Protein AF-A0A0W0YGY7-F1 (afdb_monomer)

Mean predicted aligned error: 5.84 Å

Sequence (117 aa):
MKIDIKGIDKATLVAELFNNSKPLGLVFFAAKSNTKMTAENAQKYLDKGQTYFDYLEGRVMKIDVSGDEMDPWGYDRDNGQGSANNVVEAIRKANLKRLSQALPWKKRRLLEIPLKL

Nearest PDB structures (foldseek):
  7p5x-assembly1_AX  TM=1.840E-01  e=3.439E+00  Mycolicibacterium smegmatis MC2 155
  8zos-assembly1_E  TM=2.113E-01  e=7.181E+00  Sus scrofa

Organism: NCBI:txid1122169

Structure (mmCIF, N/CA/C/O backbone):
data_AF-A0A0W0YGY7-F1
#
_entry.id   AF-A0A0W0YGY7-F1
#
loop_
_atom_site.group_PDB
_atom_site.id
_atom_site.type_symbol
_atom_site.label_atom_id
_atom_site.label_alt_id
_atom_site.label_comp_id
_atom_site.label_asym_id
_atom_site.label_entity_id
_atom_site.label_seq_id
_atom_site.pdbx_PDB_ins_code
_atom_site.Cartn_x
_atom_site.Cartn_y
_atom_site.Cartn_z
_atom_site.occupancy
_atom_site.B_iso_or_equiv
_atom_site.auth_seq_id
_atom_site.auth_comp_id
_atom_site.auth_asym_id
_atom_site.auth_atom_id
_atom_site.pdbx_PDB_model_num
ATOM 1 N N . MET A 1 1 ? -2.166 -16.965 -5.736 1.00 86.19 1 MET A N 1
ATOM 2 C CA . MET A 1 1 ? -2.699 -16.976 -4.355 1.00 86.19 1 MET A CA 1
ATOM 3 C C . MET A 1 1 ? -2.938 -15.534 -3.964 1.00 86.19 1 MET A C 1
ATOM 5 O O . MET A 1 1 ? -2.064 -14.725 -4.242 1.00 86.19 1 MET A O 1
ATOM 9 N N . LYS A 1 2 ? -4.109 -15.211 -3.414 1.00 96.38 2 LYS A N 1
ATOM 10 C CA . LYS A 1 2 ? -4.441 -13.846 -2.992 1.00 96.38 2 LYS A CA 1
ATOM 11 C C . LYS A 1 2 ? -3.999 -13.597 -1.550 1.00 96.38 2 LYS A C 1
ATOM 13 O O . LYS A 1 2 ? -3.856 -14.548 -0.786 1.00 96.38 2 LYS A O 1
ATOM 18 N N . ILE A 1 3 ? -3.798 -12.331 -1.202 1.00 98.06 3 ILE A N 1
ATOM 19 C CA . ILE A 1 3 ? -3.473 -11.878 0.152 1.00 98.06 3 ILE A CA 1
ATOM 20 C C . ILE A 1 3 ? -4.737 -11.308 0.799 1.00 98.06 3 ILE A C 1
ATOM 22 O O . ILE A 1 3 ? -5.405 -10.470 0.192 1.00 98.06 3 ILE A O 1
ATOM 26 N N . ASP A 1 4 ? -5.038 -11.725 2.030 1.00 98.25 4 ASP A N 1
ATOM 27 C CA . ASP A 1 4 ? -6.095 -11.120 2.846 1.00 98.25 4 ASP A CA 1
ATOM 28 C C . ASP A 1 4 ? -5.671 -9.722 3.327 1.00 98.25 4 ASP A C 1
ATOM 30 O O . ASP A 1 4 ? -4.694 -9.556 4.068 1.00 98.25 4 ASP A O 1
ATOM 34 N N . ILE A 1 5 ? -6.445 -8.714 2.938 1.00 98.56 5 ILE A N 1
ATOM 35 C CA . ILE A 1 5 ? -6.276 -7.306 3.307 1.00 98.56 5 ILE A CA 1
ATOM 36 C C . ILE A 1 5 ? -7.482 -6.764 4.090 1.00 98.56 5 ILE A C 1
ATOM 38 O O . ILE A 1 5 ? -7.645 -5.544 4.225 1.00 98.56 5 ILE A O 1
ATOM 42 N N . LYS A 1 6 ? -8.337 -7.648 4.613 1.00 98.00 6 LYS A N 1
ATOM 43 C CA . LYS A 1 6 ? -9.469 -7.282 5.459 1.00 98.00 6 LYS A CA 1
ATOM 44 C C . LYS A 1 6 ? -9.009 -6.602 6.745 1.00 98.00 6 LYS A C 1
ATOM 46 O O . LYS A 1 6 ? -8.062 -7.029 7.406 1.00 98.00 6 LYS A O 1
ATOM 51 N N . GLY A 1 7 ? -9.715 -5.538 7.126 1.00 96.62 7 GLY A N 1
ATOM 52 C CA . GLY A 1 7 ? -9.436 -4.779 8.350 1.00 96.62 7 GLY A CA 1
ATOM 53 C C . GLY A 1 7 ? -8.166 -3.923 8.296 1.00 96.62 7 GLY A C 1
ATOM 54 O O . GLY A 1 7 ? -7.821 -3.295 9.296 1.00 96.62 7 GLY A O 1
ATOM 55 N N . ILE A 1 8 ? -7.478 -3.874 7.151 1.00 98.12 8 ILE A N 1
ATOM 56 C CA . ILE A 1 8 ? -6.403 -2.916 6.899 1.00 98.12 8 ILE A CA 1
ATOM 57 C C . ILE A 1 8 ? -7.012 -1.649 6.297 1.00 98.12 8 ILE A C 1
ATOM 59 O O . ILE A 1 8 ? -7.776 -1.714 5.334 1.00 98.12 8 ILE A O 1
ATOM 63 N N . ASP A 1 9 ? -6.642 -0.496 6.853 1.00 98.25 9 ASP A N 1
ATOM 64 C CA . ASP A 1 9 ? -6.957 0.805 6.267 1.00 98.25 9 ASP A CA 1
ATOM 65 C C . ASP A 1 9 ? -6.372 0.911 4.848 1.00 98.25 9 ASP A C 1
ATOM 67 O O . ASP A 1 9 ? -5.166 0.742 4.642 1.00 98.25 9 ASP A O 1
ATOM 71 N N . LYS A 1 10 ? -7.230 1.169 3.855 1.00 98.56 10 LYS A N 1
ATOM 72 C CA . LYS A 1 10 ? -6.844 1.104 2.437 1.00 98.56 10 LYS A CA 1
ATOM 73 C C . LYS A 1 10 ? -5.833 2.182 2.067 1.00 98.56 10 LYS A C 1
ATOM 75 O O . LYS A 1 10 ? -4.923 1.913 1.287 1.00 98.56 10 LYS A O 1
ATOM 80 N N . ALA A 1 11 ? -5.949 3.370 2.653 1.00 98.62 11 ALA A N 1
ATOM 81 C CA . ALA A 1 11 ? -5.001 4.450 2.420 1.00 98.62 11 A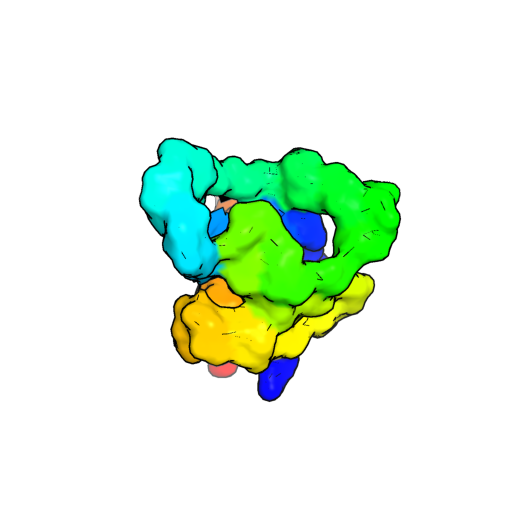LA A CA 1
ATOM 82 C C . ALA A 1 11 ? -3.602 4.087 2.936 1.00 98.62 11 ALA A C 1
ATOM 84 O O . ALA A 1 11 ? -2.611 4.254 2.224 1.00 98.62 11 ALA A O 1
ATOM 85 N N . THR A 1 12 ? -3.523 3.512 4.137 1.00 98.62 12 THR A N 1
ATOM 86 C CA . THR A 1 12 ? -2.283 2.962 4.699 1.00 98.62 12 THR A CA 1
ATOM 87 C C . THR A 1 12 ? -1.707 1.861 3.808 1.00 98.62 12 THR A C 1
ATOM 89 O O . THR A 1 12 ? -0.513 1.884 3.519 1.00 98.62 12 THR A O 1
ATOM 92 N N . LEU A 1 13 ? -2.536 0.929 3.323 1.00 98.75 13 LEU A N 1
ATOM 93 C CA . LEU A 1 13 ? -2.088 -0.145 2.430 1.00 98.75 13 LEU A CA 1
ATOM 94 C C . LEU A 1 13 ? -1.469 0.399 1.135 1.00 98.75 13 LEU A C 1
ATOM 96 O O . LEU A 1 13 ? -0.364 -0.002 0.772 1.00 98.75 13 LEU A O 1
ATOM 100 N N . VAL A 1 14 ? -2.152 1.328 0.459 1.00 98.62 14 VAL A N 1
ATOM 101 C CA . VAL A 1 14 ? -1.658 1.946 -0.783 1.00 98.62 14 VAL A CA 1
ATOM 102 C C . VAL A 1 14 ? -0.357 2.706 -0.533 1.00 98.62 14 VAL A C 1
ATOM 104 O O . VAL A 1 14 ? 0.596 2.540 -1.294 1.00 98.62 14 VAL A O 1
ATOM 107 N N . ALA A 1 15 ? -0.281 3.490 0.545 1.00 98.44 15 ALA A N 1
ATOM 108 C CA . ALA A 1 15 ? 0.919 4.245 0.891 1.00 98.44 15 ALA A CA 1
ATOM 109 C C . ALA A 1 15 ? 2.125 3.332 1.166 1.00 98.44 15 ALA A C 1
ATOM 111 O O . ALA A 1 15 ? 3.221 3.584 0.666 1.00 98.44 15 ALA A O 1
ATOM 112 N N . GLU A 1 16 ? 1.942 2.255 1.930 1.00 98.38 16 GLU A N 1
ATOM 113 C CA . GLU A 1 16 ? 3.028 1.329 2.261 1.00 98.38 16 GLU A CA 1
ATOM 114 C C . GLU A 1 16 ? 3.478 0.501 1.052 1.00 98.38 16 GLU A C 1
ATOM 116 O O . GLU A 1 16 ? 4.682 0.340 0.842 1.00 98.38 16 GLU A O 1
ATOM 121 N N . LEU A 1 17 ? 2.551 0.039 0.205 1.00 98.31 17 LEU A N 1
ATOM 122 C CA . LEU A 1 17 ? 2.905 -0.612 -1.061 1.00 98.31 17 LEU A CA 1
ATOM 123 C C . LEU A 1 17 ? 3.659 0.365 -1.973 1.00 98.31 17 LEU A C 1
ATOM 125 O O . LEU A 1 17 ? 4.707 0.030 -2.514 1.00 98.31 17 LEU A O 1
ATOM 129 N N . PHE A 1 18 ? 3.219 1.620 -2.067 1.00 97.19 18 PHE A N 1
ATOM 130 C CA . PHE A 1 18 ? 3.935 2.635 -2.836 1.00 97.19 18 PHE A CA 1
ATOM 131 C C . PHE A 1 18 ? 5.361 2.837 -2.311 1.00 97.19 18 PHE A C 1
ATOM 133 O O . PHE A 1 18 ? 6.323 2.804 -3.079 1.00 97.19 18 PHE A O 1
ATOM 140 N N . ASN A 1 19 ? 5.522 2.972 -0.995 1.00 95.81 19 ASN A N 1
ATOM 141 C CA . ASN A 1 19 ? 6.820 3.206 -0.364 1.00 95.81 19 ASN A CA 1
ATOM 142 C C . ASN A 1 19 ? 7.802 2.034 -0.524 1.00 95.81 19 ASN A C 1
ATOM 144 O O . ASN A 1 19 ? 9.012 2.252 -0.453 1.00 95.81 19 ASN A O 1
ATOM 148 N N . ASN A 1 20 ? 7.297 0.819 -0.760 1.00 95.44 20 ASN A N 1
ATOM 149 C CA . ASN A 1 20 ? 8.091 -0.396 -0.969 1.00 95.44 20 ASN A CA 1
ATOM 150 C C . ASN A 1 20 ? 8.177 -0.832 -2.442 1.00 95.44 20 ASN A C 1
ATOM 152 O O . ASN A 1 20 ? 8.848 -1.816 -2.755 1.00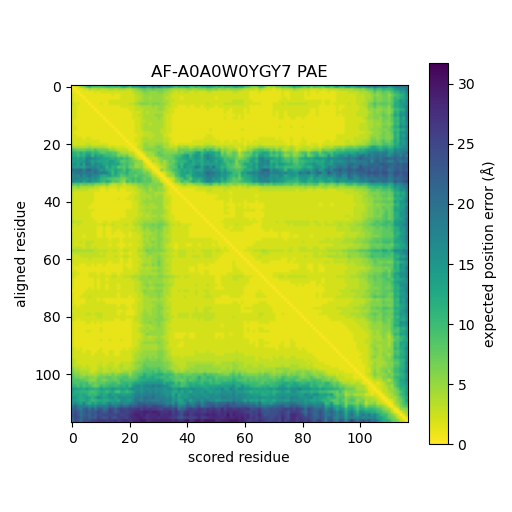 95.44 20 ASN A O 1
ATOM 156 N N . SER A 1 21 ? 7.513 -0.122 -3.351 1.00 94.06 21 SER A N 1
ATOM 157 C CA . SER A 1 21 ? 7.580 -0.397 -4.786 1.00 94.06 21 SER A CA 1
ATOM 158 C C . SER A 1 21 ? 8.845 0.201 -5.404 1.00 94.06 21 SER A C 1
ATOM 160 O O . SER A 1 21 ? 9.434 1.129 -4.857 1.00 94.06 21 SER A O 1
ATOM 162 N N . LYS A 1 22 ? 9.308 -0.301 -6.545 1.00 87.38 22 LYS A N 1
ATOM 163 C CA . LYS A 1 22 ? 10.485 0.231 -7.239 1.00 87.38 22 LYS A CA 1
ATOM 164 C C . LYS A 1 22 ? 10.076 1.403 -8.143 1.00 87.38 22 LYS A C 1
ATOM 166 O O . LYS A 1 22 ? 9.097 1.282 -8.886 1.00 87.38 22 LYS A O 1
ATOM 171 N N . PRO A 1 23 ? 10.810 2.529 -8.132 1.00 83.44 23 PRO A N 1
ATOM 172 C CA . PRO A 1 23 ? 10.654 3.551 -9.164 1.00 83.44 23 PRO A CA 1
ATOM 173 C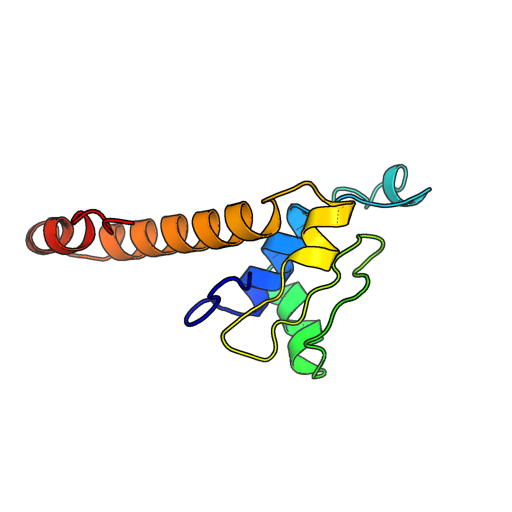 C . PRO A 1 23 ? 11.133 3.002 -10.516 1.00 83.44 23 PRO A C 1
ATOM 175 O O . PRO A 1 23 ? 12.116 2.261 -10.571 1.00 83.44 23 PRO A O 1
ATOM 178 N N . LEU A 1 24 ? 10.460 3.371 -11.609 1.00 76.00 24 LEU A N 1
ATOM 179 C CA . LEU A 1 24 ? 10.867 2.973 -12.959 1.00 76.00 24 LEU A CA 1
ATOM 180 C C . LEU A 1 24 ? 11.493 4.110 -13.768 1.00 76.00 24 LEU A C 1
ATOM 182 O O . LEU A 1 24 ? 11.120 5.278 -13.657 1.00 76.00 24 LEU A O 1
ATOM 186 N N . GLY A 1 25 ? 12.396 3.727 -14.673 1.00 72.00 25 GLY A N 1
ATOM 187 C CA . GLY A 1 25 ? 12.954 4.607 -15.696 1.00 72.00 25 GLY A CA 1
ATOM 188 C C . GLY A 1 25 ? 13.677 5.823 -15.115 1.00 72.00 25 GLY A C 1
ATOM 189 O O . GLY A 1 25 ? 14.317 5.753 -14.066 1.00 72.00 25 GLY A O 1
ATOM 190 N N . LEU A 1 26 ? 13.557 6.963 -15.798 1.00 69.94 26 LEU A N 1
ATOM 191 C CA . LEU A 1 26 ? 14.217 8.209 -15.396 1.00 69.94 26 LEU A CA 1
ATOM 192 C C . LEU A 1 26 ? 13.687 8.778 -14.070 1.00 69.94 26 LEU A C 1
ATOM 194 O O . LEU A 1 26 ? 14.360 9.609 -13.463 1.00 69.94 26 LEU A O 1
ATOM 198 N N . VAL A 1 27 ? 12.529 8.305 -13.585 1.00 67.38 27 VAL A N 1
ATOM 199 C CA . VAL A 1 27 ? 11.987 8.709 -12.280 1.00 67.38 27 VAL A CA 1
ATOM 200 C C . VAL A 1 27 ? 12.932 8.303 -11.157 1.00 67.38 27 VAL A C 1
ATOM 202 O O . VAL A 1 27 ? 13.004 9.038 -10.188 1.00 67.38 27 VAL A O 1
ATOM 205 N N . PHE A 1 28 ? 13.732 7.237 -11.296 1.00 62.56 28 PHE A N 1
ATOM 206 C CA . PHE A 1 28 ? 14.778 6.890 -10.321 1.00 62.56 28 PHE A CA 1
ATOM 207 C C . PHE A 1 28 ? 15.756 8.052 -10.056 1.00 62.56 28 PHE A C 1
ATOM 209 O O . PHE A 1 28 ? 16.150 8.278 -8.911 1.00 62.56 28 PHE A O 1
ATOM 216 N N . PHE A 1 29 ? 16.087 8.831 -11.092 1.00 63.53 29 PHE A N 1
ATOM 217 C CA . PHE A 1 29 ? 17.021 9.960 -11.022 1.00 63.53 29 PHE A CA 1
ATOM 218 C C . PHE A 1 29 ? 16.362 11.292 -10.641 1.00 63.53 29 PHE A C 1
ATOM 220 O O . PHE A 1 29 ? 17.058 12.279 -10.410 1.00 63.53 29 PHE A O 1
ATOM 227 N N . ALA A 1 30 ? 15.030 11.355 -10.573 1.00 67.88 30 ALA A N 1
ATOM 228 C CA . ALA A 1 30 ? 14.343 12.570 -10.159 1.00 67.88 30 ALA A CA 1
ATOM 229 C C . ALA A 1 30 ? 14.579 12.832 -8.662 1.00 67.88 30 ALA A C 1
ATOM 231 O O . ALA A 1 30 ? 14.492 11.922 -7.847 1.00 67.88 30 ALA A O 1
ATOM 232 N N . ALA A 1 31 ? 14.777 14.091 -8.259 1.00 59.22 31 ALA A N 1
ATOM 233 C CA . ALA A 1 31 ? 14.962 14.457 -6.845 1.00 59.22 31 ALA A CA 1
ATOM 234 C C . ALA A 1 31 ? 13.798 14.010 -5.929 1.00 59.22 31 ALA A C 1
ATOM 236 O O . ALA A 1 31 ? 13.971 13.837 -4.725 1.00 59.22 31 ALA A O 1
ATOM 237 N N . LYS A 1 32 ? 12.608 13.803 -6.509 1.00 61.75 32 LYS A N 1
ATOM 238 C CA . LYS A 1 32 ? 11.396 13.327 -5.824 1.00 61.75 32 LYS A CA 1
ATOM 239 C C . LYS A 1 32 ? 11.225 11.807 -5.851 1.00 61.75 32 LYS A C 1
ATOM 241 O O . LYS A 1 32 ? 10.246 11.303 -5.313 1.00 61.75 32 LYS A O 1
ATOM 246 N N . SER A 1 33 ? 12.166 11.067 -6.439 1.00 63.97 33 SER A N 1
ATOM 247 C CA . SER A 1 33 ? 12.092 9.608 -6.541 1.00 63.97 33 SER A CA 1
ATOM 248 C C . SER A 1 33 ? 11.963 8.942 -5.178 1.00 63.97 33 SER A C 1
ATOM 250 O O . SER A 1 33 ? 11.280 7.936 -5.075 1.00 63.97 33 SER A O 1
ATOM 252 N N . ASN A 1 34 ? 12.518 9.542 -4.121 1.00 68.38 34 ASN A N 1
ATOM 253 C CA . ASN A 1 34 ? 12.484 9.035 -2.747 1.00 68.38 34 ASN A CA 1
ATOM 254 C C . ASN A 1 34 ? 11.397 9.661 -1.860 1.00 68.38 34 ASN A C 1
ATOM 256 O O . ASN A 1 34 ? 11.401 9.445 -0.645 1.00 68.38 34 ASN A O 1
ATOM 260 N N . THR A 1 35 ? 10.477 10.455 -2.414 1.00 83.62 35 THR A N 1
ATOM 261 C CA . THR A 1 35 ? 9.387 11.016 -1.612 1.00 83.62 35 THR A CA 1
ATOM 262 C C . THR A 1 35 ? 8.450 9.896 -1.168 1.00 83.62 35 THR A C 1
ATOM 264 O O . THR A 1 35 ? 7.918 9.157 -1.993 1.00 83.62 35 THR A O 1
ATOM 267 N N . LYS A 1 36 ? 8.266 9.762 0.150 1.00 92.19 36 LYS A N 1
ATOM 268 C CA . LYS A 1 36 ? 7.337 8.788 0.724 1.00 92.19 36 LYS A CA 1
ATOM 269 C C . LYS A 1 36 ? 5.897 9.269 0.586 1.00 92.19 36 LYS A C 1
ATOM 271 O O . LYS A 1 36 ? 5.600 10.436 0.841 1.00 92.19 36 LYS A O 1
ATOM 276 N N . MET A 1 37 ? 5.004 8.345 0.262 1.00 94.94 37 MET A N 1
ATOM 277 C CA . MET A 1 37 ? 3.567 8.548 0.336 1.00 94.94 37 MET A CA 1
ATOM 278 C C . MET A 1 37 ? 3.091 8.397 1.779 1.00 94.94 37 MET A C 1
ATOM 280 O O . MET A 1 37 ? 3.464 7.451 2.476 1.00 94.94 37 MET A O 1
ATOM 284 N N . THR A 1 38 ? 2.263 9.338 2.224 1.00 97.38 38 THR A N 1
ATOM 285 C CA . THR A 1 38 ? 1.512 9.243 3.479 1.00 97.38 38 THR A CA 1
ATOM 286 C C . THR A 1 38 ? 0.137 8.638 3.208 1.00 97.38 38 THR A C 1
ATOM 288 O O . THR A 1 38 ? -0.378 8.749 2.093 1.00 97.38 38 THR A O 1
ATOM 291 N N . ALA A 1 39 ? -0.493 8.053 4.232 1.00 98.00 39 ALA A N 1
ATOM 292 C CA . ALA A 1 39 ? -1.872 7.576 4.126 1.00 98.00 39 ALA A CA 1
ATOM 293 C C . ALA A 1 39 ? -2.828 8.710 3.706 1.00 98.00 39 ALA A C 1
ATOM 295 O O . ALA A 1 39 ? -3.641 8.529 2.815 1.00 98.00 39 ALA A O 1
ATOM 296 N N . GLU A 1 40 ? -2.664 9.921 4.240 1.00 98.19 40 GLU A N 1
ATOM 297 C CA . GLU A 1 40 ? -3.472 11.092 3.856 1.00 98.19 40 GLU A C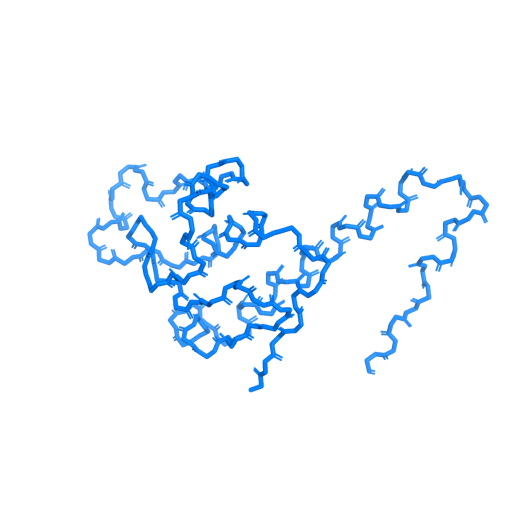A 1
ATOM 298 C C . GLU A 1 40 ? -3.378 11.420 2.358 1.00 98.19 40 GLU A C 1
ATOM 300 O O . GLU A 1 40 ? -4.369 11.785 1.730 1.00 98.19 40 GLU A O 1
ATOM 305 N N . ASN A 1 41 ? -2.191 11.284 1.757 1.00 97.44 41 ASN A N 1
ATOM 306 C CA . ASN A 1 41 ? -2.028 11.488 0.320 1.00 97.44 41 ASN A CA 1
ATOM 307 C C . ASN A 1 41 ? -2.610 10.325 -0.488 1.00 97.44 41 ASN A C 1
ATOM 309 O O . ASN A 1 41 ? -3.246 10.574 -1.509 1.00 97.44 41 ASN A O 1
ATOM 313 N N . ALA A 1 42 ? -2.452 9.084 -0.020 1.00 98.25 42 ALA A N 1
ATOM 314 C CA . ALA A 1 42 ? -3.084 7.920 -0.636 1.00 98.25 42 ALA A CA 1
ATOM 315 C C . ALA A 1 42 ? -4.622 8.014 -0.604 1.00 98.25 42 ALA A C 1
ATOM 317 O O . ALA A 1 42 ? -5.282 7.716 -1.600 1.00 98.25 42 ALA A O 1
ATOM 318 N N . GLN A 1 43 ? -5.193 8.512 0.498 1.00 98.62 43 GLN A N 1
ATOM 319 C CA . GLN A 1 43 ? -6.634 8.702 0.674 1.00 98.62 43 GLN A CA 1
ATOM 320 C C . GLN A 1 43 ? -7.225 9.610 -0.410 1.00 98.62 43 GLN A C 1
ATOM 322 O O . GLN A 1 43 ? -8.292 9.311 -0.929 1.00 98.62 43 GLN A O 1
ATOM 327 N N . LYS A 1 44 ? -6.495 10.636 -0.869 1.00 98.38 44 LYS A N 1
ATOM 328 C CA . LYS A 1 44 ? -6.950 11.522 -1.960 1.00 98.38 44 LYS A CA 1
ATOM 329 C C . LYS A 1 44 ? -7.205 10.793 -3.283 1.00 98.38 44 LYS A C 1
ATOM 331 O O . LYS A 1 44 ? -7.949 11.311 -4.115 1.00 98.38 44 LYS A O 1
ATOM 336 N N . TYR A 1 45 ? -6.561 9.649 -3.524 1.00 98.25 45 TYR A N 1
ATOM 337 C CA . TYR A 1 45 ? -6.852 8.805 -4.686 1.00 98.25 45 TYR A CA 1
ATOM 338 C C . TYR A 1 45 ? -8.117 7.972 -4.444 1.00 98.25 45 TYR A C 1
ATOM 340 O O . TYR A 1 45 ? -8.999 7.930 -5.302 1.00 98.25 45 TYR A O 1
ATOM 348 N N . LEU A 1 46 ? -8.246 7.393 -3.248 1.00 98.38 46 LEU A N 1
ATOM 349 C CA . LEU A 1 46 ? -9.420 6.614 -2.846 1.00 98.38 46 LEU A CA 1
ATOM 350 C C . LEU A 1 46 ? -10.702 7.461 -2.825 1.00 98.38 46 LEU A C 1
ATOM 352 O O . LEU A 1 46 ? -11.737 7.005 -3.299 1.00 98.38 46 LEU A O 1
ATOM 356 N N . ASP A 1 47 ? -10.625 8.712 -2.366 1.00 98.38 47 ASP A N 1
ATOM 357 C CA . ASP A 1 47 ? -11.746 9.663 -2.333 1.00 98.38 47 ASP A CA 1
ATOM 358 C C . ASP A 1 47 ? -12.286 9.984 -3.735 1.00 98.38 47 ASP A C 1
ATOM 360 O O . ASP A 1 47 ? -13.446 10.356 -3.897 1.00 98.38 47 ASP A O 1
ATOM 364 N N . LYS A 1 48 ? -11.455 9.811 -4.771 1.00 98.06 48 LYS A N 1
ATOM 365 C CA . LYS A 1 48 ? -11.848 9.943 -6.183 1.00 98.06 48 LYS A CA 1
ATOM 366 C C . LYS A 1 48 ? -12.416 8.643 -6.763 1.00 98.06 48 LYS A C 1
ATOM 368 O O . LYS A 1 48 ? -12.664 8.573 -7.963 1.00 98.06 48 LYS A O 1
ATOM 373 N N . GLY A 1 49 ? -12.583 7.608 -5.940 1.00 98.00 49 GLY A N 1
ATOM 374 C CA . GLY A 1 49 ? -13.031 6.278 -6.346 1.00 98.00 49 GLY A CA 1
ATOM 375 C C . GLY A 1 49 ? -11.943 5.413 -6.986 1.00 98.00 49 GLY A C 1
ATOM 376 O O . GLY A 1 49 ? -12.256 4.355 -7.526 1.00 98.00 49 GLY A O 1
ATOM 377 N N . GLN A 1 50 ? -10.670 5.825 -6.954 1.00 98.31 50 GLN A N 1
ATOM 378 C CA . GLN A 1 50 ? -9.588 5.036 -7.537 1.00 98.31 50 GLN A CA 1
ATOM 379 C C . GLN A 1 50 ? -9.134 3.945 -6.565 1.00 98.31 50 GLN A C 1
ATOM 381 O O . GLN A 1 50 ? -8.440 4.230 -5.597 1.00 98.31 50 GLN A O 1
ATOM 386 N N . THR A 1 51 ? -9.482 2.690 -6.848 1.00 98.31 51 THR A N 1
ATOM 387 C CA . THR A 1 51 ? -9.067 1.519 -6.050 1.00 98.31 51 THR A CA 1
ATOM 388 C C . THR A 1 51 ? -8.080 0.602 -6.771 1.00 98.31 51 THR A C 1
ATOM 390 O O . THR A 1 51 ? -7.424 -0.215 -6.128 1.00 98.31 51 THR A O 1
ATOM 393 N N . TYR A 1 52 ? -7.956 0.745 -8.092 1.00 98.50 52 TYR A N 1
ATOM 394 C CA . TYR A 1 52 ? -6.989 0.027 -8.913 1.00 98.50 52 TYR A CA 1
ATOM 395 C C . TYR A 1 52 ? -5.816 0.934 -9.289 1.00 98.50 52 TYR A C 1
ATOM 397 O O . TYR A 1 52 ? -5.997 2.078 -9.724 1.00 98.50 52 TYR A O 1
ATOM 405 N N . PHE A 1 53 ? -4.604 0.410 -9.138 1.00 97.88 53 PHE A N 1
ATOM 406 C CA . PHE A 1 53 ? -3.365 1.134 -9.385 1.00 97.88 53 PHE A CA 1
ATOM 407 C C . PHE A 1 53 ? -2.437 0.271 -10.226 1.00 97.88 53 PHE A C 1
ATOM 409 O O . PHE A 1 53 ? -1.763 -0.603 -9.695 1.00 97.88 53 PHE A O 1
ATOM 416 N N . ASP A 1 54 ? -2.354 0.531 -11.530 1.00 96.06 54 ASP A N 1
ATOM 417 C CA . ASP A 1 54 ? -1.310 -0.048 -12.386 1.00 96.06 54 ASP A CA 1
ATOM 418 C C . ASP A 1 54 ? 0.046 0.619 -12.113 1.00 96.06 54 ASP A C 1
ATOM 420 O O . ASP A 1 54 ? 1.060 -0.044 -11.875 1.00 96.06 54 ASP A O 1
ATOM 424 N N . TYR A 1 55 ? 0.022 1.952 -12.066 1.00 93.94 55 TYR A N 1
ATOM 425 C CA . TYR A 1 55 ? 1.132 2.824 -11.709 1.00 93.94 55 TYR A CA 1
ATOM 426 C C . TYR A 1 55 ? 0.648 3.909 -10.757 1.00 93.94 55 TYR A C 1
ATOM 428 O O . TYR A 1 55 ? -0.487 4.377 -10.859 1.00 93.94 55 TYR A O 1
ATOM 436 N N . LEU A 1 56 ? 1.536 4.350 -9.875 1.00 93.69 56 LEU A N 1
ATOM 437 C CA . LEU A 1 56 ? 1.300 5.499 -9.013 1.00 93.69 56 LEU A CA 1
ATOM 438 C C . LEU A 1 56 ? 2.592 6.308 -8.939 1.00 93.69 56 LEU A C 1
ATOM 440 O O . LEU A 1 56 ? 3.636 5.759 -8.608 1.00 93.69 56 LEU A O 1
ATOM 444 N N . GLU A 1 57 ? 2.537 7.577 -9.347 1.00 90.94 57 GLU A N 1
ATOM 445 C CA . GLU A 1 57 ? 3.661 8.535 -9.334 1.00 90.94 57 GLU A CA 1
ATOM 446 C C . GLU A 1 57 ? 5.003 7.964 -9.854 1.00 90.94 57 GLU A C 1
ATOM 448 O O . GLU A 1 57 ? 6.071 8.200 -9.293 1.00 90.94 57 GLU A O 1
ATOM 453 N N . GLY A 1 58 ? 4.955 7.190 -10.947 1.00 88.00 58 GLY A N 1
ATOM 454 C CA . GLY A 1 58 ? 6.147 6.610 -11.585 1.00 88.00 58 GLY A CA 1
ATOM 455 C C . GLY A 1 58 ? 6.658 5.303 -10.964 1.00 88.00 58 GLY A C 1
ATOM 456 O O . GLY A 1 58 ? 7.728 4.822 -11.347 1.00 88.00 58 GLY A O 1
ATOM 457 N N . ARG A 1 59 ? 5.904 4.709 -10.035 1.00 91.38 59 ARG A N 1
ATOM 458 C CA . ARG A 1 59 ? 6.180 3.395 -9.442 1.00 91.38 59 ARG A CA 1
ATOM 459 C C . ARG A 1 59 ? 5.175 2.349 -9.917 1.00 91.38 59 ARG A C 1
ATOM 461 O O . ARG A 1 59 ? 4.006 2.671 -10.141 1.00 91.38 59 ARG A O 1
ATOM 468 N N . VAL A 1 60 ? 5.634 1.108 -10.089 1.00 91.50 60 VAL A N 1
ATOM 469 C CA . VAL A 1 60 ? 4.781 -0.020 -10.508 1.00 91.50 60 VAL A CA 1
ATOM 470 C C . VAL A 1 60 ? 4.050 -0.575 -9.302 1.00 91.50 60 VAL A C 1
ATOM 472 O O . VAL A 1 60 ? 4.684 -1.033 -8.350 1.00 91.50 60 VAL A O 1
ATOM 475 N N . MET A 1 61 ? 2.724 -0.576 -9.382 1.00 96.12 61 MET A N 1
ATOM 476 C CA . MET A 1 61 ? 1.859 -1.049 -8.308 1.00 96.12 61 MET A CA 1
ATOM 477 C C . MET A 1 61 ? 1.175 -2.352 -8.728 1.00 96.12 61 MET A C 1
ATOM 479 O O . MET A 1 61 ? 1.474 -3.401 -8.180 1.00 96.12 61 MET A O 1
ATOM 483 N N . LYS A 1 62 ? 0.325 -2.318 -9.756 1.00 96.88 62 LYS A N 1
ATOM 484 C CA . LYS A 1 62 ? -0.463 -3.461 -10.255 1.00 96.88 62 LYS A CA 1
ATOM 485 C C . LYS A 1 62 ? -1.272 -4.163 -9.165 1.00 96.88 62 LYS A C 1
ATOM 487 O O . LYS A 1 62 ? -1.235 -5.386 -9.045 1.00 96.88 62 LYS A O 1
ATOM 492 N N . ILE A 1 63 ? -1.997 -3.367 -8.384 1.00 98.19 63 ILE A N 1
ATOM 493 C CA . ILE A 1 63 ? -2.843 -3.829 -7.278 1.00 98.19 63 ILE A CA 1
ATOM 494 C C . ILE A 1 63 ? -4.274 -3.312 -7.419 1.00 98.19 63 ILE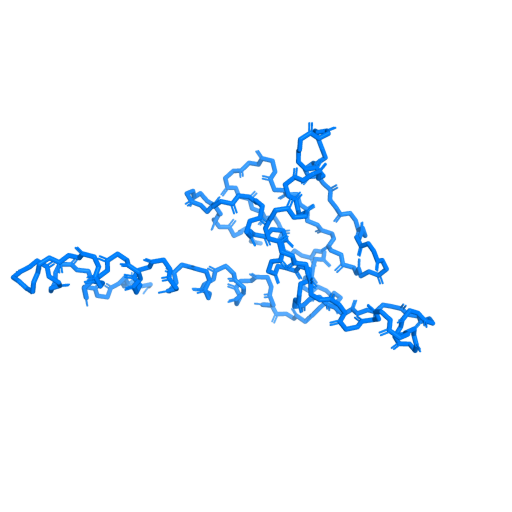 A C 1
ATOM 496 O O . ILE A 1 63 ? -4.498 -2.215 -7.933 1.00 98.19 63 ILE A O 1
ATOM 500 N N . ASP A 1 64 ? -5.226 -4.080 -6.894 1.00 98.56 64 ASP A N 1
ATOM 501 C CA . ASP A 1 64 ? -6.592 -3.641 -6.603 1.00 98.56 64 ASP A CA 1
ATOM 502 C C . ASP A 1 64 ? -6.833 -3.747 -5.093 1.00 98.56 64 ASP A C 1
ATOM 504 O O . ASP A 1 64 ? -6.595 -4.802 -4.502 1.00 98.56 64 ASP A O 1
ATOM 508 N N . VAL A 1 65 ? -7.286 -2.657 -4.470 1.00 98.50 65 VAL A N 1
ATOM 509 C CA . VAL A 1 65 ? -7.587 -2.595 -3.029 1.00 98.50 65 VAL A CA 1
ATOM 510 C C . VAL A 1 65 ? -9.083 -2.441 -2.727 1.00 98.50 65 VAL A C 1
ATOM 512 O O . VAL A 1 65 ? -9.445 -2.161 -1.583 1.00 98.50 65 VAL A O 1
ATOM 515 N N . SER A 1 66 ? -9.952 -2.614 -3.730 1.00 98.12 66 SER A N 1
ATOM 516 C CA . SER A 1 66 ? -11.407 -2.417 -3.619 1.00 98.12 66 SER A CA 1
ATOM 517 C C . SER A 1 66 ? -12.110 -3.416 -2.691 1.00 98.12 66 SER A C 1
ATOM 519 O O . SER A 1 66 ? -13.124 -3.074 -2.085 1.00 98.12 66 SER A O 1
ATOM 521 N N . GLY A 1 67 ? -11.573 -4.633 -2.553 1.00 97.19 67 GLY A N 1
ATOM 522 C CA . GLY A 1 67 ? -12.146 -5.705 -1.737 1.00 97.19 67 GLY A CA 1
ATOM 523 C C . GLY A 1 67 ? -11.342 -6.049 -0.482 1.00 97.19 67 GLY A C 1
ATOM 524 O O . GLY A 1 67 ? -10.451 -5.318 -0.050 1.00 97.19 67 GLY A O 1
ATOM 525 N N . ASP A 1 68 ? -11.653 -7.205 0.101 1.00 98.50 68 ASP A N 1
ATOM 526 C CA . ASP A 1 68 ? -10.948 -7.772 1.261 1.00 98.50 68 ASP A CA 1
ATOM 527 C C . ASP A 1 68 ? -9.747 -8.647 0.871 1.00 98.50 68 ASP A C 1
ATOM 529 O O . ASP A 1 68 ? -8.949 -9.01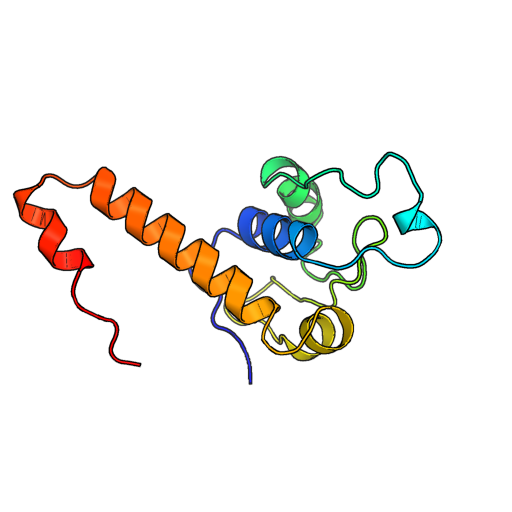1 1.726 1.00 98.50 68 ASP A O 1
ATOM 533 N N . GLU A 1 69 ? -9.568 -8.939 -0.416 1.00 98.44 69 GLU A N 1
ATOM 534 C CA . GLU A 1 69 ? -8.436 -9.703 -0.940 1.00 98.44 69 GLU A CA 1
ATOM 535 C C . GLU A 1 69 ? -7.725 -8.923 -2.046 1.00 98.44 69 GLU A C 1
ATOM 537 O O . GLU A 1 69 ? -8.368 -8.212 -2.819 1.00 98.44 69 GLU A O 1
ATOM 542 N N . MET A 1 70 ? -6.416 -9.123 -2.174 1.00 98.31 70 MET A N 1
ATOM 543 C CA . MET A 1 70 ? -5.589 -8.529 -3.226 1.00 98.31 70 MET A CA 1
ATOM 544 C C . MET A 1 70 ? -4.803 -9.613 -3.964 1.00 98.31 70 MET A C 1
ATOM 546 O O . MET A 1 70 ? -4.218 -10.495 -3.333 1.00 98.31 70 MET A O 1
ATOM 550 N N . ASP A 1 71 ? -4.764 -9.551 -5.295 1.00 98.31 71 ASP A N 1
ATOM 551 C CA . ASP A 1 71 ? -3.852 -10.377 -6.091 1.00 98.31 71 ASP A CA 1
ATOM 552 C C . ASP A 1 71 ? -2.445 -9.748 -6.087 1.00 98.31 71 ASP A C 1
ATOM 554 O O . ASP A 1 71 ? -2.286 -8.625 -6.572 1.00 98.31 71 ASP A O 1
ATOM 558 N N . PRO A 1 72 ? -1.419 -10.426 -5.540 1.00 98.06 72 PRO A N 1
ATOM 559 C CA . PRO A 1 72 ? -0.072 -9.879 -5.489 1.00 98.06 72 PRO A CA 1
ATOM 560 C C . PRO A 1 72 ? 0.707 -10.042 -6.792 1.00 98.06 72 PRO A C 1
ATOM 562 O O . PRO A 1 72 ? 1.781 -9.459 -6.899 1.00 98.06 72 PRO A O 1
ATOM 565 N N . TRP A 1 73 ? 0.239 -10.840 -7.763 1.00 97.75 73 TRP A N 1
ATOM 566 C CA . TRP A 1 73 ? 1.078 -11.287 -8.880 1.00 97.75 73 TRP A CA 1
ATOM 567 C C . TRP A 1 73 ? 1.730 -10.129 -9.641 1.00 97.75 73 TRP A C 1
ATOM 569 O O . TRP A 1 73 ? 2.938 -10.148 -9.879 1.00 97.75 73 TRP A O 1
ATOM 579 N N . GLY A 1 74 ? 0.946 -9.104 -9.989 1.00 96.69 74 GLY A N 1
ATOM 580 C CA . GLY A 1 74 ? 1.447 -7.946 -10.727 1.00 96.69 74 GLY A CA 1
ATOM 581 C C . GLY A 1 74 ? 2.478 -7.151 -9.928 1.00 96.69 74 GLY A C 1
ATOM 582 O O . GLY A 1 74 ? 3.523 -6.792 -10.464 1.00 96.69 74 GLY A O 1
ATOM 583 N N . TYR A 1 75 ? 2.204 -6.921 -8.643 1.00 97.88 75 TYR A N 1
ATOM 584 C CA . TYR A 1 75 ? 3.110 -6.208 -7.748 1.00 97.88 75 TYR A CA 1
ATOM 585 C C . TYR A 1 75 ? 4.417 -6.985 -7.539 1.00 97.88 75 TYR A C 1
ATOM 587 O O . TYR A 1 75 ? 5.502 -6.431 -7.707 1.00 97.88 75 TYR A O 1
ATOM 595 N N . ASP A 1 76 ? 4.327 -8.271 -7.198 1.00 97.94 76 ASP A N 1
ATOM 596 C CA . ASP A 1 76 ? 5.467 -9.128 -6.862 1.00 97.94 76 ASP A CA 1
ATOM 597 C C . ASP A 1 76 ? 6.383 -9.377 -8.064 1.00 97.94 76 ASP A C 1
ATOM 599 O O . ASP A 1 76 ? 7.606 -9.415 -7.921 1.00 97.94 76 ASP A O 1
ATOM 603 N N . ARG A 1 77 ? 5.823 -9.492 -9.270 1.00 96.56 77 ARG A N 1
ATOM 604 C CA . ARG A 1 77 ? 6.605 -9.650 -10.502 1.00 96.56 77 ARG A CA 1
ATOM 605 C C . ARG A 1 77 ? 7.632 -8.526 -10.682 1.00 96.56 77 ARG A C 1
ATOM 607 O O . ARG A 1 77 ? 8.770 -8.794 -11.058 1.00 96.56 77 ARG A O 1
ATOM 614 N N . ASP A 1 78 ? 7.239 -7.282 -10.414 1.00 95.19 78 ASP A N 1
ATOM 615 C CA . ASP A 1 78 ? 8.089 -6.104 -10.622 1.00 95.19 78 ASP A CA 1
ATOM 616 C C . ASP A 1 78 ? 8.887 -5.731 -9.352 1.00 95.19 78 ASP A C 1
ATOM 618 O O . ASP A 1 78 ? 10.067 -5.351 -9.404 1.00 95.19 78 ASP A O 1
ATOM 622 N N . ASN A 1 79 ? 8.284 -5.909 -8.175 1.00 95.25 79 ASN A N 1
ATOM 623 C CA . ASN A 1 79 ? 8.849 -5.495 -6.889 1.00 95.25 79 ASN A CA 1
ATOM 624 C C . ASN A 1 79 ? 9.576 -6.618 -6.130 1.00 95.25 79 ASN A C 1
ATOM 626 O O . ASN A 1 79 ? 10.227 -6.345 -5.123 1.00 95.25 79 ASN A O 1
ATOM 630 N N . GLY A 1 80 ? 9.550 -7.853 -6.634 1.00 96.56 80 GLY A N 1
ATOM 631 C CA . GLY A 1 80 ? 10.154 -9.036 -6.019 1.00 96.56 80 GLY A CA 1
ATOM 632 C C . GLY A 1 80 ? 9.112 -9.984 -5.420 1.00 96.56 80 GLY A C 1
ATOM 633 O O . GLY A 1 80 ? 8.103 -9.554 -4.864 1.00 96.56 80 GLY A O 1
ATOM 634 N N . GLN A 1 81 ? 9.369 -11.289 -5.528 1.00 97.56 81 GLN A N 1
ATOM 635 C CA . GLN A 1 81 ? 8.465 -12.320 -5.021 1.00 97.56 81 GLN A CA 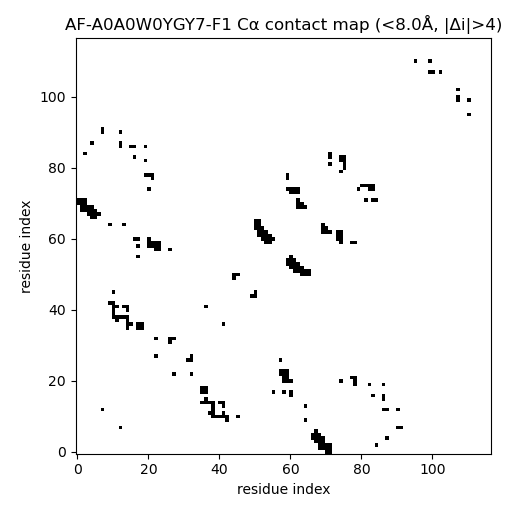1
ATOM 636 C C . GLN A 1 81 ? 8.232 -12.159 -3.510 1.00 97.56 81 GLN A C 1
ATOM 638 O O . GLN A 1 81 ? 9.188 -12.119 -2.736 1.00 97.56 81 GLN A O 1
ATOM 643 N N . GLY A 1 82 ? 6.965 -12.107 -3.089 1.00 97.56 82 GLY A N 1
ATOM 644 C CA . GLY A 1 82 ? 6.571 -11.955 -1.687 1.00 97.56 82 G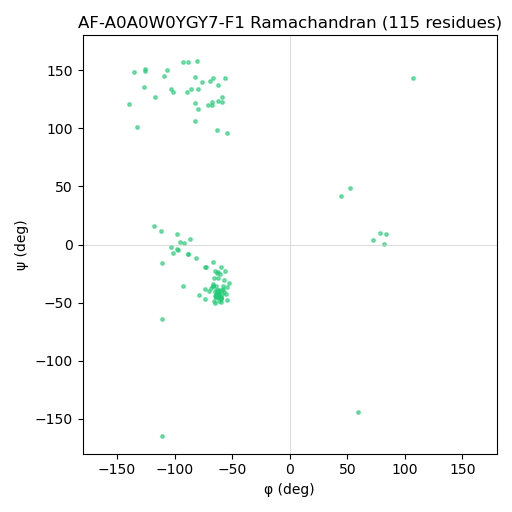LY A CA 1
ATOM 645 C C . GLY A 1 82 ? 6.602 -10.517 -1.164 1.00 97.56 82 GLY A C 1
ATOM 646 O O . GLY A 1 82 ? 6.273 -10.298 0.004 1.00 97.56 82 GLY A O 1
ATOM 647 N N . SER A 1 83 ? 6.960 -9.528 -1.988 1.00 97.94 83 SER A N 1
ATOM 648 C CA . SER A 1 83 ? 7.050 -8.128 -1.562 1.00 97.94 83 SER A CA 1
ATOM 649 C C . SER A 1 83 ? 5.705 -7.568 -1.092 1.00 97.94 83 SER A C 1
ATOM 651 O O . SER A 1 83 ? 5.666 -6.894 -0.063 1.00 97.94 83 SER A O 1
ATOM 653 N N . ALA A 1 84 ? 4.596 -7.883 -1.768 1.00 98.25 84 ALA A N 1
ATOM 654 C CA . ALA A 1 84 ? 3.267 -7.456 -1.328 1.00 98.25 84 ALA A CA 1
ATOM 655 C C . ALA A 1 84 ? 2.892 -8.064 0.035 1.00 98.25 84 ALA A C 1
ATOM 657 O O . ALA A 1 84 ? 2.398 -7.364 0.921 1.00 98.25 84 ALA A O 1
ATOM 658 N N . ASN A 1 85 ? 3.178 -9.355 0.230 1.00 98.31 85 ASN A N 1
ATOM 659 C CA . ASN A 1 85 ? 2.883 -10.046 1.484 1.00 98.31 85 ASN A CA 1
ATOM 660 C C . ASN A 1 85 ? 3.703 -9.483 2.649 1.00 98.31 85 ASN A C 1
ATOM 662 O O . ASN A 1 85 ? 3.164 -9.250 3.727 1.00 98.31 85 ASN A O 1
ATOM 666 N N . ASN A 1 86 ? 4.982 -9.182 2.419 1.00 98.44 86 ASN A N 1
ATOM 667 C CA . ASN A 1 86 ? 5.844 -8.565 3.426 1.00 98.44 86 ASN A CA 1
ATOM 668 C C . ASN A 1 86 ? 5.297 -7.215 3.913 1.00 98.44 86 ASN A C 1
ATOM 670 O O . ASN A 1 86 ? 5.354 -6.926 5.108 1.00 98.44 86 ASN A O 1
ATOM 674 N N . VAL A 1 87 ? 4.736 -6.405 3.008 1.00 98.44 87 VAL A N 1
ATOM 675 C CA . VAL A 1 87 ? 4.095 -5.130 3.365 1.00 98.44 87 VAL A CA 1
ATOM 676 C C . VAL A 1 87 ? 2.851 -5.362 4.223 1.00 98.44 87 VAL A C 1
ATOM 678 O O . VAL A 1 87 ? 2.716 -4.754 5.286 1.00 98.44 87 VAL A O 1
ATOM 681 N N . VAL A 1 88 ? 1.963 -6.266 3.805 1.00 98.44 88 VAL A N 1
ATOM 682 C CA . VAL A 1 88 ? 0.733 -6.587 4.549 1.00 98.44 88 VAL A CA 1
ATOM 683 C C . VAL A 1 88 ? 1.051 -7.104 5.955 1.00 98.44 88 VAL A C 1
ATOM 685 O O . VAL A 1 88 ? 0.488 -6.613 6.938 1.00 98.44 88 VAL A O 1
ATOM 688 N N . GLU A 1 89 ? 2.011 -8.018 6.080 1.00 98.19 89 GLU A N 1
ATOM 689 C CA . GLU A 1 89 ? 2.456 -8.547 7.371 1.00 98.19 89 GLU A CA 1
ATOM 690 C C . GLU A 1 89 ? 3.091 -7.469 8.259 1.00 98.19 89 GLU A C 1
ATOM 692 O O . GLU A 1 89 ? 2.835 -7.416 9.468 1.00 98.19 89 GLU A O 1
ATOM 697 N N . ALA A 1 90 ? 3.869 -6.551 7.679 1.00 98.12 90 ALA A N 1
ATOM 698 C CA . ALA A 1 90 ? 4.440 -5.428 8.418 1.00 98.12 90 ALA A CA 1
ATOM 699 C C . ALA A 1 90 ? 3.350 -4.509 8.998 1.00 98.12 90 ALA A C 1
ATOM 701 O O . ALA A 1 90 ? 3.427 -4.139 10.176 1.00 98.12 90 ALA A O 1
ATOM 702 N N . ILE A 1 91 ? 2.308 -4.198 8.217 1.00 98.12 91 ILE A N 1
ATOM 703 C CA . ILE A 1 91 ? 1.154 -3.410 8.677 1.00 98.12 91 ILE A CA 1
ATOM 704 C C . ILE A 1 91 ? 0.433 -4.137 9.816 1.00 98.12 91 ILE A C 1
ATOM 706 O O . ILE A 1 91 ? 0.176 -3.546 10.869 1.00 98.12 91 ILE A O 1
ATOM 710 N N . ARG A 1 92 ? 0.145 -5.434 9.652 1.00 97.00 92 ARG A N 1
ATOM 711 C CA . ARG A 1 92 ? -0.533 -6.239 10.681 1.00 97.00 92 ARG A CA 1
ATOM 712 C C . ARG A 1 92 ? 0.267 -6.274 11.981 1.00 97.00 92 ARG A C 1
ATOM 714 O O . ARG A 1 92 ? -0.284 -6.008 13.051 1.00 97.00 92 ARG A O 1
ATOM 721 N N . LYS A 1 93 ? 1.580 -6.502 11.902 1.00 96.06 93 LYS A N 1
ATOM 722 C CA . LYS A 1 93 ? 2.479 -6.480 13.064 1.00 96.06 93 LYS A CA 1
ATOM 723 C C . LYS A 1 93 ? 2.502 -5.111 13.749 1.00 96.06 93 LYS A C 1
ATOM 725 O O . LYS A 1 93 ? 2.485 -5.043 14.981 1.00 96.06 93 LYS A O 1
ATOM 730 N N . ALA A 1 94 ? 2.512 -4.021 12.982 1.00 94.75 94 ALA A N 1
ATOM 731 C CA . ALA A 1 94 ? 2.447 -2.667 13.527 1.00 94.75 94 ALA A CA 1
ATOM 732 C C . ALA A 1 94 ? 1.114 -2.402 14.247 1.00 94.75 94 ALA A C 1
ATOM 734 O O . ALA A 1 94 ? 1.117 -1.857 15.353 1.00 94.75 94 ALA A O 1
ATOM 735 N N . ASN A 1 95 ? -0.009 -2.844 13.677 1.00 93.81 95 ASN A N 1
ATOM 736 C CA . ASN A 1 95 ? -1.332 -2.720 14.290 1.00 93.81 95 ASN A CA 1
ATOM 737 C C . ASN A 1 95 ? -1.436 -3.523 15.592 1.00 93.81 95 ASN A C 1
ATOM 739 O O . ASN A 1 95 ? -1.864 -2.979 16.609 1.00 93.81 95 ASN A O 1
ATOM 743 N N . LEU A 1 96 ? -0.961 -4.772 15.605 1.00 91.94 96 LEU A N 1
ATOM 744 C CA . LEU A 1 96 ? -0.904 -5.597 16.818 1.00 91.94 96 LEU A CA 1
ATOM 745 C C . LEU A 1 96 ? -0.062 -4.940 17.916 1.00 91.94 96 LEU A C 1
ATOM 747 O O . LEU A 1 96 ? -0.475 -4.895 19.075 1.00 91.94 96 LEU A O 1
ATOM 751 N N . LYS A 1 97 ? 1.093 -4.371 17.552 1.00 91.25 97 LYS A N 1
ATOM 752 C CA . LYS A 1 97 ? 1.949 -3.637 18.491 1.00 91.25 97 LYS A CA 1
ATOM 753 C C . LYS A 1 97 ? 1.248 -2.400 19.064 1.00 91.25 97 LYS A C 1
ATOM 755 O O . LYS A 1 97 ? 1.356 -2.144 20.260 1.00 91.25 97 LYS A O 1
ATOM 760 N N . ARG A 1 98 ? 0.518 -1.637 18.244 1.00 90.25 98 ARG A N 1
ATOM 761 C CA . ARG A 1 98 ? -0.258 -0.472 18.712 1.00 90.25 98 ARG A CA 1
ATOM 762 C C . ARG A 1 98 ? -1.374 -0.895 19.668 1.00 90.25 98 ARG A C 1
ATOM 764 O O . ARG A 1 98 ? -1.521 -0.302 20.735 1.00 90.25 98 ARG A O 1
ATOM 771 N N . LEU A 1 99 ? -2.113 -1.952 19.327 1.00 88.81 99 LEU A N 1
ATOM 772 C CA . LEU A 1 99 ? -3.173 -2.501 20.175 1.00 88.81 99 LEU A CA 1
ATOM 773 C C . LEU A 1 99 ? -2.627 -2.996 21.520 1.00 88.81 99 LEU A C 1
ATOM 775 O O . LEU A 1 99 ? -3.204 -2.698 22.564 1.00 88.81 99 LEU A O 1
ATOM 779 N N . SER A 1 100 ? -1.489 -3.695 21.529 1.00 87.56 100 SER A N 1
ATOM 780 C CA . SER A 1 100 ? -0.890 -4.182 22.777 1.00 87.56 100 SER A CA 1
ATOM 781 C C . SER A 1 100 ? -0.396 -3.050 23.681 1.00 87.56 100 SER A C 1
ATOM 783 O O . SER A 1 100 ? -0.520 -3.142 24.905 1.00 87.56 100 SER A O 1
ATOM 785 N N . GLN A 1 101 ? 0.099 -1.954 23.101 1.00 86.44 101 GLN A N 1
ATOM 786 C CA . GLN A 1 101 ? 0.498 -0.759 23.847 1.00 86.44 101 GLN A CA 1
ATOM 787 C C . GLN A 1 101 ? -0.700 -0.026 24.464 1.00 86.44 101 GLN A C 1
ATOM 789 O O . GLN A 1 101 ? -0.597 0.434 25.602 1.00 86.44 101 GLN A O 1
ATOM 794 N N . ALA A 1 102 ? -1.833 0.027 23.758 1.00 86.31 102 ALA A N 1
ATOM 795 C CA . ALA A 1 102 ? -3.064 0.657 24.237 1.00 86.31 102 ALA A CA 1
ATOM 796 C C . ALA A 1 102 ? -3.783 -0.152 25.336 1.00 86.31 102 ALA A C 1
ATOM 798 O O . ALA A 1 102 ? -4.594 0.394 26.085 1.00 86.31 102 ALA A O 1
ATOM 799 N N . LEU A 1 103 ? -3.496 -1.453 25.461 1.00 84.69 103 LEU A N 1
ATOM 800 C CA . LEU A 1 103 ? -4.125 -2.314 26.461 1.00 84.69 103 LEU A CA 1
ATOM 801 C C . LEU A 1 103 ? -3.469 -2.202 27.853 1.00 84.69 103 LEU A C 1
ATOM 803 O O . LEU A 1 103 ? -2.235 -2.151 27.967 1.00 84.69 103 LEU A O 1
ATOM 807 N N . PRO A 1 104 ? -4.271 -2.295 28.938 1.00 85.81 104 PRO A N 1
ATOM 808 C CA . PRO A 1 104 ? -3.755 -2.502 30.287 1.00 85.81 104 PRO A CA 1
ATOM 809 C C . PRO A 1 104 ? -2.885 -3.759 30.354 1.00 85.81 104 PRO A C 1
ATOM 811 O O . PRO A 1 104 ? -3.219 -4.781 29.752 1.00 85.81 104 PRO A O 1
ATOM 814 N N . TRP A 1 105 ? -1.808 -3.724 31.144 1.00 77.88 105 TRP A N 1
ATOM 815 C CA . TRP A 1 105 ? -0.810 -4.803 31.212 1.00 77.88 105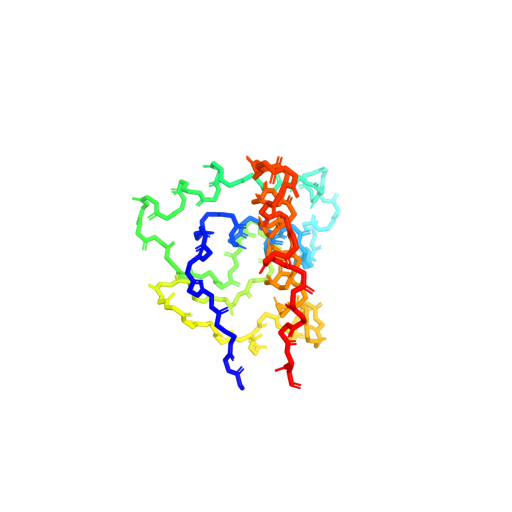 TRP A CA 1
ATOM 816 C C . TRP A 1 105 ? -1.407 -6.198 31.480 1.00 77.88 105 TRP A C 1
ATOM 818 O O . TRP A 1 105 ? -0.930 -7.183 30.922 1.00 77.88 105 TRP A O 1
ATOM 828 N N . LYS A 1 106 ? -2.506 -6.287 32.246 1.00 82.75 106 LYS A N 1
ATOM 829 C CA . LYS A 1 106 ? -3.230 -7.543 32.526 1.00 82.75 106 LYS A CA 1
ATOM 830 C C . LYS A 1 106 ? -3.845 -8.203 31.282 1.00 82.75 106 LYS A C 1
ATOM 832 O O . LYS A 1 106 ? -4.057 -9.408 31.294 1.00 82.75 106 LYS A O 1
ATOM 837 N N . LYS A 1 107 ? -4.131 -7.438 30.221 1.00 79.06 107 LYS A N 1
ATOM 838 C CA . LYS A 1 107 ? -4.767 -7.918 28.979 1.00 79.06 107 LYS A CA 1
ATOM 839 C C . LYS A 1 107 ? -3.782 -8.127 27.822 1.00 79.06 107 LYS A C 1
ATOM 841 O O . LYS A 1 107 ? -4.175 -8.674 26.799 1.00 79.06 107 LYS A O 1
ATOM 846 N N . ARG A 1 108 ? -2.509 -7.736 27.969 1.00 78.50 108 ARG A N 1
ATOM 847 C CA . ARG A 1 108 ? -1.511 -7.797 26.880 1.00 78.50 108 ARG A CA 1
ATOM 848 C C . ARG A 1 108 ? -1.202 -9.223 26.411 1.00 78.50 108 ARG A C 1
ATOM 850 O O . ARG A 1 108 ? -1.099 -9.442 25.211 1.00 78.50 108 ARG A O 1
ATOM 857 N N . ARG A 1 109 ? -1.185 -10.198 27.332 1.00 74.25 109 ARG A N 1
ATOM 858 C CA . ARG A 1 109 ? -0.960 -11.629 27.033 1.00 74.25 109 ARG A CA 1
ATOM 859 C C . ARG A 1 109 ? -1.987 -12.248 26.074 1.00 74.25 109 ARG A C 1
ATOM 861 O O . ARG A 1 109 ? -1.698 -13.271 25.470 1.00 74.25 109 ARG A O 1
ATOM 868 N N . LEU A 1 110 ? -3.164 -11.637 25.907 1.00 71.31 110 LEU A N 1
ATOM 869 C CA . LEU A 1 110 ? -4.199 -12.124 24.984 1.00 71.31 110 LEU A CA 1
ATOM 870 C C . LEU A 1 110 ? -3.847 -11.880 23.506 1.00 71.31 110 LEU A C 1
ATOM 872 O O . LEU A 1 110 ? -4.408 -12.540 22.640 1.00 71.31 110 LEU A O 1
ATOM 876 N N . LEU A 1 111 ? -2.923 -10.955 23.220 1.00 70.81 111 LEU A N 1
ATOM 877 C CA . LEU A 1 111 ? -2.456 -10.643 21.863 1.00 70.81 111 LEU A CA 1
ATOM 878 C C . LEU A 1 111 ? -1.138 -11.350 21.494 1.00 70.81 111 LEU A C 1
ATOM 880 O O . LEU A 1 111 ? -0.673 -11.212 20.369 1.00 70.81 111 LEU A O 1
ATOM 884 N N . GLU A 1 112 ? -0.529 -12.085 22.429 1.00 64.62 112 GLU A N 1
ATOM 885 C CA . GLU A 1 112 ? 0.746 -12.799 22.239 1.00 64.62 112 GLU A CA 1
ATOM 886 C C . GLU A 1 112 ? 0.557 -14.277 21.858 1.00 64.62 112 GLU A C 1
ATOM 888 O O . GLU A 1 112 ? 1.539 -15.001 21.698 1.00 64.62 112 GLU A O 1
ATOM 893 N N . ILE A 1 113 ? -0.688 -14.745 21.704 1.00 57.31 113 ILE A N 1
ATOM 894 C CA . ILE A 1 113 ? -0.950 -16.105 21.225 1.00 57.31 113 ILE A CA 1
ATOM 895 C C . ILE A 1 113 ? -0.482 -16.163 19.765 1.00 57.31 113 ILE A C 1
ATOM 897 O O . ILE A 1 113 ? -0.986 -15.389 18.948 1.00 57.31 113 ILE A O 1
ATOM 901 N N . PRO A 1 114 ? 0.475 -17.040 19.412 1.00 52.47 114 PRO A N 1
ATOM 902 C CA . PRO A 1 114 ? 0.946 -17.122 18.044 1.00 52.47 114 PRO A CA 1
ATOM 903 C C . PRO A 1 114 ? -0.231 -17.534 17.165 1.00 52.47 114 PRO A C 1
ATOM 905 O O . PRO A 1 114 ? -0.850 -18.575 17.402 1.00 52.47 114 PRO A O 1
ATOM 908 N N . LEU A 1 115 ? -0.531 -16.715 16.153 1.00 46.03 115 LEU A N 1
ATOM 909 C CA . LEU A 1 115 ? -1.232 -17.172 14.960 1.00 46.03 115 LEU A CA 1
ATOM 910 C C . LEU A 1 115 ? -0.405 -18.344 14.427 1.00 46.03 115 LEU A C 1
ATOM 912 O O . LEU A 1 115 ? 0.639 -18.147 13.810 1.00 46.03 115 LEU A O 1
ATOM 916 N N . LYS A 1 116 ? -0.811 -19.564 14.787 1.00 42.22 116 LYS A N 1
ATOM 917 C CA . LYS A 1 116 ? -0.304 -20.784 14.171 1.00 42.22 116 LYS A CA 1
ATOM 918 C C . LYS A 1 116 ? -0.736 -20.713 12.707 1.00 42.22 116 LYS A C 1
ATOM 920 O O . LYS A 1 116 ? -1.911 -20.931 12.420 1.00 42.22 116 LYS A O 1
ATOM 925 N N . LEU A 1 117 ? 0.193 -20.289 11.850 1.00 40.03 117 LEU A N 1
ATOM 926 C CA . LEU A 1 117 ? 0.171 -20.563 10.415 1.00 40.03 117 LEU A CA 1
ATOM 927 C C . LEU A 1 117 ? 0.292 -22.073 10.197 1.00 40.03 117 LEU A C 1
ATOM 929 O O . LEU A 1 117 ? 1.059 -22.707 10.963 1.00 40.03 117 LEU A O 1
#

Secondary structure (DSSP, 8-state):
-PEE-TTS-HHHHHHHHHHHSPB-GGGGGSTTTTPPPPHHHHHHHHTTT--EEEEETTEEEEEE-SSSEE--HHHHHHH-TTHHHHHHHHHHHHHHHHHHHHS-GGGGGGG-S----

Foldseek 3Di:
DKDFQPPPDLLLLVQLLQQLFQADDCCCVDPCVNPGRDSVNSVVCVVVVDQAPCDDPRTGRRWGRPDRIIDCPRRCVRRNNCSSVVSSVVRVVVVLVVVLVPDDPVCNVVSVDDPPD

Solvent-accessible surface area (backbone atoms only — not comparable to full-atom values): 6744 Å² total; per-residue (Å²): 126,68,44,84,46,63,96,54,60,61,28,49,50,51,12,51,50,56,63,67,32,49,63,45,77,74,43,57,77,38,94,65,55,79,63,72,57,44,37,75,62,35,35,62,43,46,77,71,70,50,44,68,33,62,60,56,99,57,22,60,38,36,39,46,61,79,58,48,53,27,58,37,65,57,25,14,72,77,50,36,84,60,45,54,56,54,49,54,52,51,52,51,53,50,50,53,52,52,53,44,68,74,39,60,78,91,58,34,71,76,74,66,63,77,82,80,123

pLDDT: mean 89.48, std 13.72, range [40.03, 98.75]

Radius of gyration: 15.84 Å; Cα contacts (8 Å, |Δi|>4): 140; chains: 1; bounding box: 30×35×48 Å